Protein AF-W6TGN9-F1 (afdb_monomer_lite)

Secondary structure (DSSP, 8-state):
---------EEE-S-HHHHHHHTHHHHHTTS----TTS-HHHHHHHHH--SSS-S--HHHHHHHHHHHHHHS-HHHHHHHEEEPPP-

Radius of gyration: 14.88 Å; chains: 1; bounding box: 45×28×33 Å

Structure (mmCIF, N/CA/C/O backbone):
data_AF-W6TGN9-F1
#
_entry.id   AF-W6TGN9-F1
#
loop_
_atom_site.group_PDB
_atom_site.id
_atom_site.type_symbol
_atom_site.label_atom_id
_atom_site.label_alt_id
_atom_site.label_comp_id
_atom_site.label_asym_id
_atom_site.label_entity_id
_atom_site.label_seq_id
_atom_site.pdbx_PDB_ins_code
_atom_site.Cartn_x
_atom_site.Cartn_y
_atom_site.Cartn_z
_atom_site.occupancy
_atom_site.B_iso_or_equiv
_atom_site.auth_seq_id
_atom_site.auth_comp_id
_atom_site.auth_asym_id
_atom_site.auth_atom_id
_atom_site.pdbx_PDB_model_num
ATOM 1 N N . MET A 1 1 ? -33.371 -11.201 3.143 1.00 41.19 1 MET A N 1
ATOM 2 C CA . MET A 1 1 ? -32.405 -10.351 3.871 1.00 41.19 1 MET A CA 1
ATOM 3 C C . MET A 1 1 ? -31.333 -9.940 2.882 1.00 41.19 1 MET A C 1
ATOM 5 O O . MET A 1 1 ? -30.494 -10.760 2.537 1.00 41.19 1 MET A O 1
ATOM 9 N N . GLU A 1 2 ? -31.418 -8.725 2.351 1.00 50.41 2 GLU A N 1
ATOM 10 C CA . GLU A 1 2 ? -30.408 -8.184 1.439 1.00 50.41 2 GLU A CA 1
ATOM 11 C C . GLU A 1 2 ? -29.298 -7.541 2.278 1.00 50.41 2 GLU A C 1
ATOM 13 O O . GLU A 1 2 ? -29.483 -6.484 2.881 1.00 50.41 2 GLU A O 1
ATOM 18 N N . ASN A 1 3 ? -28.148 -8.210 2.370 1.00 51.25 3 ASN A N 1
ATOM 19 C CA . ASN A 1 3 ? -26.951 -7.635 2.976 1.00 51.25 3 ASN A CA 1
ATOM 20 C C . ASN A 1 3 ? -26.359 -6.618 1.995 1.00 51.25 3 ASN A C 1
ATOM 22 O O . ASN A 1 3 ? -25.468 -6.940 1.212 1.00 51.25 3 ASN A O 1
ATOM 26 N N . TYR A 1 4 ? -26.868 -5.387 2.019 1.00 58.91 4 TYR A N 1
ATOM 27 C CA . TYR A 1 4 ? -26.261 -4.279 1.291 1.00 58.91 4 TYR A CA 1
ATOM 28 C C . TYR A 1 4 ? -24.922 -3.927 1.943 1.00 58.91 4 TYR A C 1
ATOM 30 O O . TYR A 1 4 ? -24.849 -3.144 2.893 1.00 58.91 4 TYR A O 1
ATOM 38 N N . PHE A 1 5 ? -23.836 -4.506 1.432 1.00 58.00 5 PHE A N 1
ATOM 39 C CA . PHE A 1 5 ? -22.500 -4.001 1.718 1.00 58.00 5 PHE A CA 1
ATOM 40 C C . PHE A 1 5 ? -22.402 -2.586 1.152 1.00 58.00 5 PHE A C 1
ATOM 42 O O . PHE A 1 5 ? -22.332 -2.376 -0.057 1.00 58.00 5 PHE A O 1
ATOM 49 N N . ARG A 1 6 ? -22.429 -1.589 2.037 1.00 59.81 6 ARG A N 1
ATOM 50 C CA . ARG A 1 6 ? -22.270 -0.194 1.640 1.00 59.81 6 ARG A CA 1
ATOM 51 C C . ARG A 1 6 ? -20.783 0.085 1.449 1.00 59.81 6 ARG A C 1
ATOM 53 O O . ARG A 1 6 ? -20.061 0.321 2.417 1.00 59.81 6 ARG A O 1
ATOM 60 N N . ILE A 1 7 ? -20.331 0.035 0.200 1.00 70.94 7 ILE A N 1
ATOM 61 C CA . ILE A 1 7 ? -18.985 0.468 -0.176 1.00 70.94 7 ILE A CA 1
ATOM 62 C C . ILE A 1 7 ? -18.965 1.993 -0.067 1.00 70.94 7 ILE A C 1
ATOM 64 O O . ILE A 1 7 ? -19.687 2.686 -0.780 1.00 70.94 7 ILE A O 1
ATOM 68 N N . ALA A 1 8 ? -18.182 2.512 0.875 1.00 71.31 8 ALA A N 1
ATOM 69 C CA . ALA A 1 8 ? -17.947 3.942 1.009 1.00 71.31 8 ALA A CA 1
ATOM 70 C C . ALA A 1 8 ? -16.547 4.253 0.473 1.00 71.31 8 ALA A C 1
ATOM 72 O O . ALA A 1 8 ? -15.598 3.588 0.898 1.00 71.31 8 ALA A O 1
ATOM 73 N N . PRO A 1 9 ? -16.389 5.251 -0.410 1.00 76.44 9 PRO A N 1
ATOM 74 C CA 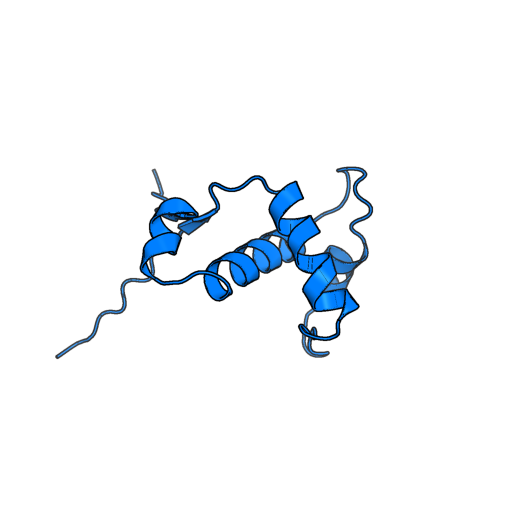. PRO A 1 9 ? -15.067 5.718 -0.785 1.00 76.44 9 PRO A CA 1
ATOM 75 C C . PRO A 1 9 ? -14.384 6.286 0.464 1.00 76.44 9 PRO A C 1
ATOM 77 O O . PRO A 1 9 ? -14.984 7.028 1.251 1.00 76.44 9 PRO A O 1
ATOM 80 N N . THR A 1 10 ? -13.135 5.898 0.688 1.00 82.94 10 THR A N 1
ATOM 81 C CA . THR A 1 10 ? -12.337 6.366 1.820 1.00 82.94 10 THR A CA 1
ATOM 82 C C . THR A 1 10 ? -10.998 6.879 1.332 1.00 82.94 10 THR A C 1
ATOM 84 O O . THR A 1 10 ? -10.455 6.410 0.336 1.00 82.94 10 THR A O 1
ATOM 87 N N . ARG A 1 11 ? -10.463 7.867 2.048 1.00 85.50 11 ARG A N 1
ATOM 88 C CA . ARG A 1 11 ? -9.150 8.447 1.776 1.00 85.50 11 ARG A CA 1
ATOM 89 C C . ARG A 1 11 ? -8.247 8.277 3.000 1.00 85.50 11 ARG A C 1
ATOM 91 O O . ARG A 1 11 ? -8.724 8.515 4.118 1.00 85.50 11 ARG A O 1
ATOM 98 N N . PRO A 1 12 ? -6.963 7.909 2.829 1.00 89.25 12 PRO A N 1
ATOM 99 C CA . PRO A 1 12 ? -6.002 7.916 3.924 1.00 89.25 12 PRO A CA 1
ATOM 100 C C . PRO A 1 12 ? -5.773 9.338 4.453 1.00 89.25 12 PRO A C 1
ATOM 102 O O . PRO A 1 12 ? -5.611 10.281 3.681 1.00 89.25 12 PRO A O 1
ATOM 105 N N . LYS A 1 13 ? -5.726 9.486 5.777 1.00 90.25 13 LYS A N 1
ATOM 106 C CA . LYS A 1 13 ? -5.320 10.722 6.468 1.00 90.25 13 LYS A CA 1
ATOM 107 C C . LYS A 1 13 ? -3.805 10.825 6.639 1.00 90.25 13 LYS A C 1
ATOM 109 O O . LYS A 1 13 ? -3.293 11.906 6.896 1.00 90.25 13 LYS A O 1
ATOM 114 N N . THR A 1 14 ? -3.107 9.693 6.568 1.00 87.31 14 THR A N 1
ATOM 115 C CA . THR A 1 14 ? -1.649 9.621 6.701 1.00 87.31 14 THR A CA 1
ATOM 116 C C . THR A 1 14 ? -0.976 10.405 5.575 1.00 87.31 14 THR A C 1
ATOM 118 O O . THR A 1 14 ? -1.564 10.594 4.512 1.00 87.31 14 THR A O 1
ATOM 121 N N . ASP A 1 15 ? 0.257 10.847 5.788 1.00 89.75 15 ASP A N 1
ATOM 122 C CA . ASP A 1 15 ? 1.062 11.440 4.723 1.00 89.75 15 ASP A CA 1
ATOM 123 C C . ASP A 1 15 ? 1.303 10.436 3.576 1.00 89.75 15 ASP A C 1
ATOM 125 O O . ASP A 1 15 ? 1.407 9.227 3.811 1.00 89.75 15 ASP A O 1
ATOM 129 N N . LYS A 1 16 ? 1.326 10.923 2.330 1.00 88.56 16 LYS A N 1
ATOM 130 C CA . LYS A 1 16 ? 1.476 10.079 1.133 1.00 88.56 16 LYS A CA 1
ATOM 131 C C . LYS A 1 16 ? 2.855 9.434 1.086 1.00 88.56 16 LYS A C 1
ATOM 133 O O . LYS A 1 16 ? 2.950 8.216 0.950 1.00 88.56 16 LYS A O 1
ATOM 138 N N . TYR A 1 17 ? 3.901 10.230 1.279 1.00 87.56 17 TYR A N 1
ATOM 139 C CA . TYR A 1 17 ? 5.277 9.757 1.231 1.00 87.56 17 TYR A CA 1
ATOM 140 C C . TYR A 1 17 ? 5.540 8.716 2.324 1.00 87.56 17 TYR A C 1
ATOM 142 O O . TYR A 1 17 ? 6.034 7.626 2.041 1.00 87.56 17 TYR A O 1
ATOM 150 N N . ALA A 1 18 ? 5.098 8.983 3.555 1.00 88.88 18 ALA A N 1
ATOM 151 C CA . ALA A 1 18 ? 5.216 8.035 4.662 1.00 88.88 18 ALA A CA 1
ATOM 152 C C . ALA A 1 18 ? 4.536 6.682 4.369 1.00 88.88 18 ALA A C 1
ATOM 154 O O . ALA A 1 18 ? 5.072 5.628 4.720 1.00 88.88 18 ALA A O 1
ATOM 155 N N . ARG A 1 19 ? 3.368 6.682 3.706 1.00 91.31 19 ARG A N 1
ATOM 156 C CA . ARG A 1 19 ? 2.710 5.432 3.292 1.00 91.31 19 ARG A CA 1
ATOM 157 C C . ARG A 1 19 ? 3.493 4.704 2.209 1.00 91.31 19 ARG A C 1
ATOM 159 O O . ARG A 1 19 ? 3.650 3.492 2.316 1.00 91.31 19 ARG A O 1
ATOM 166 N N . ILE A 1 20 ? 3.976 5.407 1.190 1.00 90.25 20 ILE A N 1
ATOM 167 C CA . ILE A 1 20 ? 4.747 4.794 0.102 1.00 90.25 20 ILE A CA 1
ATOM 168 C C . ILE A 1 20 ? 6.025 4.156 0.658 1.00 90.25 20 ILE A C 1
ATOM 170 O O . ILE A 1 20 ? 6.284 2.983 0.405 1.00 90.25 20 ILE A O 1
ATOM 174 N N . VAL A 1 21 ? 6.758 4.861 1.525 1.00 89.50 21 VAL A N 1
ATOM 175 C CA . VAL A 1 21 ? 7.951 4.330 2.209 1.00 89.50 21 VAL A CA 1
ATOM 176 C C . VAL A 1 21 ? 7.633 3.068 3.020 1.00 89.50 21 VAL A C 1
ATOM 178 O O . VAL A 1 21 ? 8.452 2.151 3.082 1.00 89.50 21 VAL A O 1
ATOM 181 N N . SER A 1 22 ? 6.428 2.955 3.592 1.00 91.19 22 SER A N 1
ATOM 182 C CA . SER A 1 22 ? 6.020 1.756 4.339 1.00 91.19 22 SER A CA 1
ATOM 183 C C . SER A 1 22 ? 5.964 0.477 3.488 1.00 91.19 22 SER A C 1
ATOM 185 O O . SER A 1 22 ? 6.043 -0.619 4.047 1.00 91.19 22 SER A O 1
ATOM 187 N N . LEU A 1 23 ? 5.887 0.601 2.155 1.00 91.38 23 LEU A N 1
ATOM 188 C CA . LEU A 1 23 ? 5.922 -0.521 1.215 1.00 91.38 23 LEU A CA 1
ATOM 189 C C . LEU A 1 23 ? 7.334 -1.093 1.013 1.00 91.38 23 LEU A C 1
ATOM 191 O O . LEU A 1 23 ? 7.460 -2.245 0.598 1.00 91.38 23 LEU A O 1
ATOM 195 N N . LEU A 1 24 ? 8.400 -0.358 1.355 1.00 89.88 24 LEU A N 1
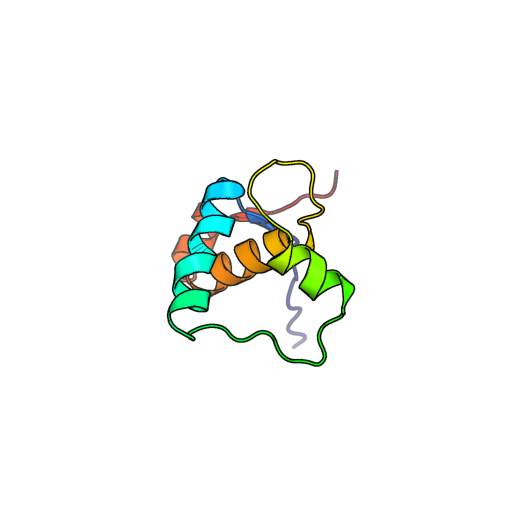ATOM 196 C CA . LEU A 1 24 ? 9.776 -0.850 1.201 1.00 89.88 24 LEU A CA 1
ATOM 197 C C . LEU A 1 24 ? 9.989 -2.160 1.957 1.00 89.88 24 LEU A C 1
ATOM 199 O O . LEU A 1 24 ? 10.530 -3.113 1.404 1.00 89.88 24 LEU A O 1
ATOM 203 N N . THR A 1 25 ? 9.516 -2.240 3.200 1.00 91.12 25 THR A N 1
ATOM 204 C CA . THR A 1 25 ? 9.639 -3.438 4.038 1.00 91.12 25 THR A CA 1
ATOM 205 C C . THR A 1 25 ? 8.973 -4.665 3.398 1.00 91.12 25 THR A C 1
ATOM 207 O O . THR A 1 25 ? 9.663 -5.667 3.200 1.00 91.12 25 THR A O 1
ATOM 210 N N . PRO A 1 26 ? 7.669 -4.660 3.052 1.00 91.56 26 PRO A N 1
ATOM 211 C CA . PRO A 1 26 ? 7.043 -5.838 2.464 1.00 91.56 26 PRO A CA 1
ATOM 212 C C . PRO A 1 26 ? 7.618 -6.226 1.094 1.00 91.56 26 PRO A C 1
ATOM 214 O O . PRO A 1 26 ? 7.683 -7.423 0.822 1.00 91.56 26 PRO A O 1
ATOM 217 N N . PHE A 1 27 ? 8.094 -5.279 0.278 1.00 88.94 27 PHE A N 1
ATOM 218 C CA . PHE A 1 27 ? 8.809 -5.605 -0.961 1.00 88.94 27 PHE A CA 1
ATOM 219 C C . PHE A 1 27 ? 10.192 -6.217 -0.700 1.00 88.94 27 PHE A C 1
ATOM 221 O O . PHE A 1 27 ? 10.519 -7.252 -1.270 1.00 88.94 27 PHE A O 1
ATOM 228 N N . THR A 1 28 ? 10.984 -5.630 0.201 1.00 89.75 28 THR A N 1
ATOM 229 C CA . THR A 1 28 ? 12.357 -6.080 0.506 1.00 89.75 28 THR A CA 1
ATOM 230 C C . THR A 1 28 ? 12.378 -7.480 1.110 1.00 89.75 28 THR A C 1
ATOM 232 O O . THR A 1 28 ? 13.248 -8.288 0.799 1.00 89.75 28 THR A O 1
ATOM 235 N N . TYR A 1 29 ? 11.407 -7.784 1.973 1.00 92.75 29 TYR A N 1
ATOM 236 C CA . TYR A 1 29 ? 11.329 -9.065 2.674 1.00 92.75 29 TYR A CA 1
ATOM 237 C C . TYR A 1 29 ? 10.410 -10.085 1.990 1.00 92.75 29 TYR A C 1
ATOM 239 O O . TYR A 1 29 ? 10.004 -11.047 2.641 1.00 92.75 29 TYR A O 1
ATOM 247 N N . ASN A 1 30 ? 10.051 -9.886 0.714 1.00 86.31 30 ASN A N 1
ATOM 248 C CA . ASN A 1 30 ? 9.168 -10.784 -0.045 1.00 86.31 30 ASN A 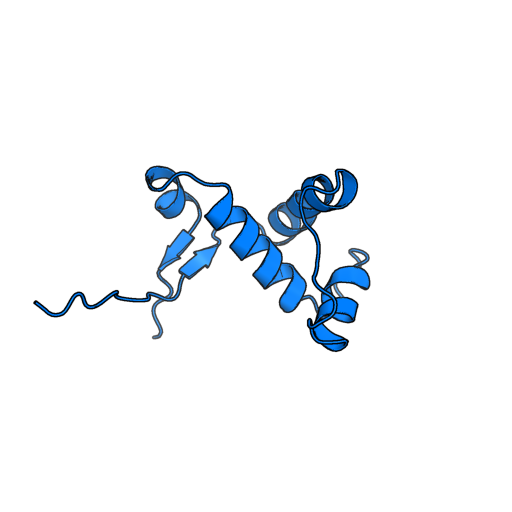CA 1
ATOM 249 C C . ASN A 1 30 ? 7.845 -11.110 0.680 1.00 86.31 30 ASN A C 1
ATOM 251 O O . ASN A 1 30 ? 7.316 -12.214 0.590 1.00 86.31 30 ASN A O 1
ATOM 255 N N . LYS A 1 31 ? 7.297 -10.148 1.431 1.00 89.12 31 LYS A N 1
ATOM 256 C CA . LYS A 1 31 ? 5.964 -10.263 2.051 1.00 89.12 31 LYS A CA 1
ATOM 257 C C . LYS A 1 31 ? 4.850 -9.768 1.128 1.00 89.12 31 LYS A C 1
ATOM 259 O O . LYS A 1 31 ? 3.677 -9.928 1.452 1.00 89.12 31 LYS A O 1
ATOM 264 N N . MET A 1 32 ? 5.208 -9.156 0.001 1.00 88.75 32 MET A N 1
ATOM 265 C CA . MET A 1 32 ? 4.294 -8.687 -1.0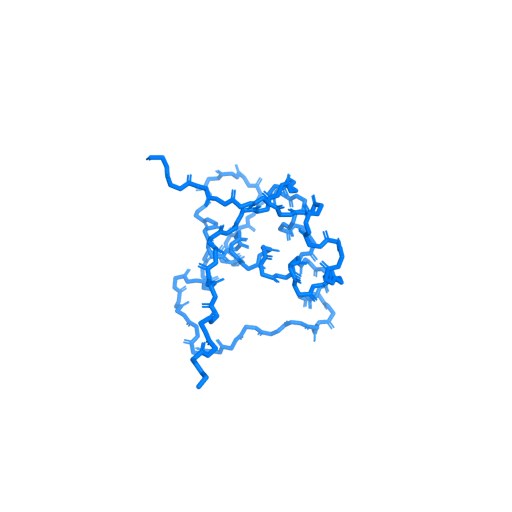31 1.00 88.75 32 MET A CA 1
ATOM 266 C C . MET A 1 32 ? 4.877 -9.002 -2.408 1.00 88.75 32 MET A C 1
ATOM 268 O O . MET A 1 32 ? 6.029 -8.683 -2.689 1.00 88.75 32 MET A O 1
ATOM 272 N N . HIS A 1 33 ? 4.056 -9.607 -3.267 1.00 84.25 33 HIS A N 1
ATOM 273 C CA . HIS A 1 33 ? 4.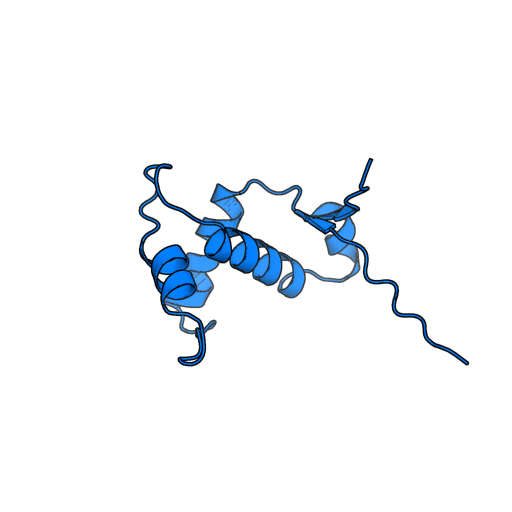403 -9.911 -4.651 1.00 84.25 33 HIS A CA 1
ATOM 274 C C . HIS A 1 33 ? 3.362 -9.306 -5.587 1.00 84.25 33 HIS A C 1
ATOM 276 O O . HIS A 1 33 ? 2.160 -9.508 -5.407 1.00 84.25 33 HIS A O 1
ATOM 282 N N . LEU A 1 34 ? 3.833 -8.583 -6.600 1.00 82.94 34 LEU A N 1
ATOM 283 C CA . LEU A 1 34 ? 2.997 -8.115 -7.698 1.00 82.94 34 LEU A CA 1
ATOM 284 C C . LEU A 1 34 ? 2.900 -9.220 -8.742 1.00 82.94 34 LEU A C 1
ATOM 286 O O . LEU A 1 34 ? 3.906 -9.728 -9.234 1.00 82.94 34 LEU A O 1
ATOM 290 N N . LEU A 1 35 ? 1.675 -9.612 -9.063 1.00 83.69 35 LEU A N 1
ATOM 291 C CA . LEU A 1 35 ? 1.420 -10.722 -9.968 1.00 83.69 35 LEU A CA 1
ATOM 292 C C . LEU A 1 35 ? 1.533 -10.247 -11.421 1.00 83.69 35 LEU A C 1
ATOM 294 O O . LEU A 1 35 ? 1.090 -9.148 -11.761 1.00 83.69 35 LEU A O 1
ATOM 298 N N . TYR A 1 36 ? 2.105 -11.090 -12.284 1.00 72.00 36 TYR A N 1
ATOM 299 C CA . TYR A 1 36 ? 2.469 -10.754 -13.670 1.00 72.00 36 TYR A CA 1
ATOM 300 C C . TYR A 1 36 ? 1.299 -10.352 -14.583 1.00 72.00 36 TYR A C 1
ATOM 302 O O . TYR A 1 36 ? 1.530 -9.814 -15.659 1.00 72.00 36 TYR A O 1
ATOM 310 N N . TYR A 1 37 ? 0.054 -10.581 -14.165 1.00 72.69 37 TYR A N 1
ATOM 311 C CA . TYR A 1 37 ? -1.146 -10.124 -14.876 1.00 72.69 37 TYR A CA 1
ATOM 312 C C . TYR A 1 37 ? -1.503 -8.652 -14.613 1.00 72.69 37 TYR A C 1
ATOM 314 O O . TYR A 1 37 ? -2.491 -8.153 -15.148 1.00 72.69 37 TYR A O 1
ATOM 322 N N . SER A 1 38 ? -0.713 -7.944 -13.803 1.00 75.94 38 SER A N 1
ATOM 323 C CA . SER A 1 38 ? -0.868 -6.501 -13.602 1.00 75.94 38 SER A CA 1
ATOM 324 C C . SER A 1 38 ? -0.450 -5.730 -14.860 1.00 75.94 38 SER A C 1
ATOM 326 O O . SER A 1 38 ? 0.397 -6.181 -15.634 1.00 75.94 38 SER A O 1
ATOM 328 N N . SER A 1 39 ? -1.047 -4.558 -15.093 1.00 83.88 39 SER A N 1
ATOM 329 C CA . SER A 1 39 ? -0.741 -3.775 -16.290 1.00 83.88 39 SER A CA 1
ATOM 330 C C . SER A 1 39 ? 0.716 -3.301 -16.289 1.00 83.88 39 SER A C 1
ATOM 332 O O . SER A 1 39 ? 1.277 -2.931 -15.256 1.00 83.88 39 SER A O 1
ATOM 334 N N . ARG A 1 40 ? 1.329 -3.243 -17.478 1.00 84.94 40 ARG A N 1
ATOM 335 C CA . ARG A 1 40 ? 2.681 -2.682 -17.649 1.00 84.94 40 ARG A CA 1
ATOM 336 C C . ARG A 1 40 ? 2.770 -1.239 -17.139 1.00 84.94 40 ARG A C 1
ATOM 338 O O . ARG A 1 40 ? 3.808 -0.851 -16.616 1.00 84.94 40 ARG A O 1
ATOM 345 N N . SER A 1 41 ? 1.686 -0.471 -17.266 1.00 84.25 41 SER A N 1
ATOM 346 C CA . SER A 1 41 ? 1.597 0.890 -16.732 1.00 84.25 41 SER A CA 1
ATOM 347 C C . SER A 1 41 ? 1.666 0.921 -15.206 1.00 84.25 41 SER A C 1
ATOM 349 O O . SER A 1 41 ? 2.450 1.695 -14.678 1.00 84.25 41 SER A O 1
ATOM 351 N N . ALA A 1 42 ? 0.941 0.045 -14.501 1.00 83.56 42 ALA A N 1
ATOM 352 C CA . ALA A 1 42 ? 0.982 -0.024 -13.040 1.00 83.56 42 ALA A CA 1
ATOM 353 C C . ALA A 1 42 ? 2.360 -0.462 -12.529 1.00 83.56 42 ALA A C 1
ATOM 355 O O . ALA A 1 42 ? 2.850 0.058 -11.534 1.00 83.56 42 ALA A O 1
ATOM 356 N N . PHE A 1 43 ? 3.017 -1.388 -13.233 1.00 86.31 43 PHE A N 1
ATOM 357 C CA . PHE A 1 43 ? 4.395 -1.759 -12.917 1.00 86.31 43 PHE A CA 1
ATOM 358 C C . PHE A 1 43 ? 5.371 -0.597 -13.095 1.00 86.31 43 PHE A C 1
ATOM 360 O O . PHE A 1 43 ? 6.230 -0.402 -12.241 1.00 86.31 43 PHE A O 1
ATOM 367 N N . SER A 1 44 ? 5.243 0.165 -14.184 1.00 84.25 44 SER A N 1
ATOM 368 C CA . SER A 1 44 ? 6.070 1.355 -14.391 1.00 84.25 44 SER A CA 1
ATOM 369 C C . SER A 1 44 ? 5.827 2.377 -13.285 1.00 84.25 44 SER A C 1
ATOM 371 O O . SER A 1 44 ? 6.778 2.832 -12.679 1.00 84.25 44 SER A O 1
ATOM 373 N N . ASP A 1 45 ? 4.572 2.671 -12.966 1.00 86.00 45 ASP A N 1
ATOM 374 C CA . ASP A 1 45 ? 4.187 3.611 -11.906 1.00 86.00 45 ASP A CA 1
ATOM 375 C C . ASP A 1 45 ? 4.782 3.216 -10.536 1.00 86.00 45 ASP A C 1
ATOM 377 O O . ASP A 1 45 ? 5.406 4.025 -9.854 1.00 86.00 45 ASP A O 1
ATOM 381 N N . ILE A 1 46 ? 4.716 1.927 -10.178 1.00 87.00 46 ILE A N 1
ATOM 382 C CA . ILE A 1 46 ? 5.268 1.412 -8.916 1.00 87.00 46 ILE A CA 1
ATOM 383 C C . ILE A 1 46 ? 6.803 1.446 -8.884 1.00 87.00 46 ILE A C 1
ATOM 385 O O . ILE A 1 46 ? 7.384 1.822 -7.866 1.00 87.00 46 ILE A O 1
ATOM 389 N N . TYR A 1 47 ? 7.473 1.022 -9.960 1.00 83.69 47 TYR A N 1
ATOM 390 C CA . TYR A 1 47 ? 8.931 0.847 -9.965 1.00 83.69 47 TYR A CA 1
ATOM 391 C C . TYR 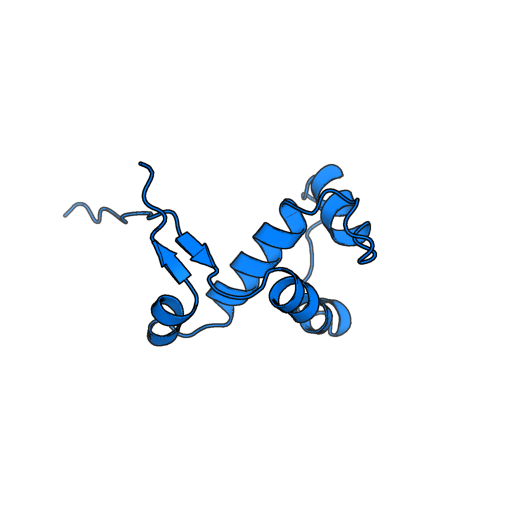A 1 47 ? 9.717 2.071 -10.448 1.00 83.69 47 TYR A C 1
ATOM 393 O O . TYR A 1 47 ? 10.921 2.137 -10.215 1.00 83.69 47 TYR A O 1
ATOM 401 N N . SER A 1 48 ? 9.077 3.031 -11.117 1.00 83.06 48 SER A N 1
ATOM 402 C CA . SER A 1 48 ? 9.723 4.264 -11.584 1.00 83.06 48 SER A CA 1
ATOM 403 C C . SER A 1 48 ? 9.773 5.360 -10.518 1.00 83.06 48 SER A C 1
ATOM 405 O O . SER A 1 48 ? 10.471 6.349 -10.721 1.00 83.06 48 SER A O 1
ATOM 407 N N . CYS A 1 49 ? 9.088 5.195 -9.382 1.00 76.06 49 CYS A N 1
ATOM 408 C CA . CYS A 1 49 ? 9.146 6.150 -8.280 1.00 76.06 49 CYS A CA 1
ATOM 409 C C . CYS A 1 49 ? 10.557 6.212 -7.668 1.00 76.06 49 CYS A C 1
ATOM 411 O O . CYS A 1 49 ? 11.021 5.278 -7.014 1.00 76.06 49 CYS A O 1
ATOM 413 N N . ASN A 1 50 ? 11.221 7.351 -7.837 1.00 77.38 50 ASN A N 1
ATOM 414 C CA . ASN A 1 50 ? 12.575 7.656 -7.359 1.00 77.38 50 ASN A CA 1
ATOM 415 C C . ASN A 1 50 ? 12.599 8.773 -6.287 1.00 77.38 50 ASN A C 1
ATOM 417 O O . ASN A 1 50 ? 13.670 9.119 -5.791 1.00 77.38 50 ASN A O 1
ATOM 421 N N . GLY A 1 51 ? 11.435 9.318 -5.913 1.00 71.38 51 GLY A N 1
ATOM 422 C CA . GLY A 1 51 ? 11.301 10.362 -4.893 1.00 71.38 51 GLY A CA 1
ATOM 423 C C . GLY A 1 51 ? 11.564 11.792 -5.379 1.00 71.38 51 GLY A C 1
ATOM 424 O O . GLY A 1 51 ? 11.671 12.682 -4.539 1.00 71.38 51 GLY A O 1
ATOM 425 N N . ASP A 1 52 ? 11.657 12.025 -6.693 1.00 72.94 52 ASP A N 1
ATOM 426 C CA . ASP A 1 52 ? 11.854 13.364 -7.276 1.00 72.94 52 ASP A CA 1
ATOM 427 C C . ASP A 1 52 ? 10.564 14.201 -7.382 1.00 72.94 52 ASP A C 1
ATOM 429 O O . ASP A 1 52 ? 10.628 15.415 -7.559 1.00 72.94 52 ASP A O 1
ATOM 433 N N . GLY A 1 53 ? 9.398 13.569 -7.207 1.00 65.94 53 GLY A N 1
ATOM 434 C CA . GLY A 1 53 ? 8.089 14.220 -7.251 1.00 65.94 53 GLY A CA 1
ATOM 435 C C . GLY A 1 53 ? 7.534 14.466 -8.658 1.00 65.94 53 GLY A C 1
ATOM 436 O O . GLY A 1 53 ? 6.465 15.063 -8.764 1.00 65.94 53 GLY A O 1
ATOM 437 N N . GLU A 1 54 ? 8.210 14.006 -9.717 1.00 66.88 54 GLU A N 1
ATOM 438 C CA . GLU A 1 54 ? 7.800 14.240 -11.113 1.00 66.88 54 GLU A CA 1
ATOM 439 C C . GLU A 1 54 ? 7.151 13.020 -11.787 1.00 66.88 54 GLU A C 1
ATOM 441 O O . GLU A 1 54 ? 6.639 13.112 -12.904 1.00 66.88 54 GLU A O 1
ATOM 446 N N . VAL A 1 55 ? 7.144 11.868 -11.117 1.00 71.44 55 VAL A N 1
ATOM 447 C CA . VAL A 1 55 ? 6.657 10.603 -11.680 1.00 71.44 55 VAL A CA 1
ATOM 448 C C . VAL A 1 55 ? 5.185 10.363 -11.325 1.00 71.44 55 VAL A C 1
ATOM 450 O O . VAL A 1 55 ? 4.749 10.640 -10.208 1.00 71.44 55 VAL A O 1
ATOM 453 N N . HIS A 1 56 ? 4.421 9.818 -12.279 1.00 78.06 56 HIS A N 1
ATOM 454 C CA . HIS A 1 56 ? 3.089 9.267 -12.016 1.00 78.06 56 HIS A CA 1
ATOM 455 C C . HIS A 1 56 ? 3.184 8.188 -10.927 1.00 78.06 56 HIS A C 1
ATOM 457 O O . HIS A 1 56 ? 3.992 7.267 -11.042 1.00 78.06 56 HIS A O 1
ATOM 463 N N . ASP A 1 57 ? 2.397 8.334 -9.862 1.00 84.44 57 ASP A N 1
ATOM 464 C CA . ASP A 1 57 ? 2.455 7.467 -8.684 1.00 84.44 57 ASP A CA 1
ATOM 465 C C . ASP A 1 57 ? 1.059 7.036 -8.204 1.00 84.44 57 ASP A C 1
ATOM 467 O O . ASP A 1 57 ? 0.868 6.700 -7.034 1.00 84.44 57 ASP A O 1
ATOM 471 N N . ASP A 1 58 ? 0.062 7.054 -9.092 1.00 87.62 58 ASP A N 1
ATOM 472 C CA . ASP A 1 58 ? -1.334 6.771 -8.748 1.00 87.62 58 ASP A CA 1
ATOM 473 C C . ASP A 1 58 ? -1.524 5.312 -8.302 1.00 87.62 58 ASP A C 1
ATOM 475 O O . ASP A 1 58 ? -2.223 5.029 -7.321 1.00 87.62 58 ASP A O 1
ATOM 479 N N . ALA A 1 59 ? -0.890 4.365 -9.001 1.00 89.25 59 ALA A N 1
ATOM 480 C CA . ALA A 1 59 ? -0.935 2.950 -8.648 1.00 89.25 59 ALA A CA 1
ATOM 481 C C . ALA A 1 59 ? -0.123 2.682 -7.377 1.00 89.25 59 ALA A C 1
ATOM 483 O O . ALA A 1 59 ? -0.554 1.895 -6.527 1.00 89.25 59 ALA A O 1
ATOM 484 N N . LEU A 1 60 ? 1.014 3.360 -7.213 1.00 89.88 60 LEU A N 1
ATOM 485 C CA . LEU A 1 60 ? 1.826 3.274 -6.004 1.00 89.88 60 LEU A CA 1
ATOM 486 C C . LEU A 1 60 ? 1.100 3.847 -4.776 1.00 89.88 60 LEU A C 1
ATOM 488 O O . LEU A 1 60 ? 1.113 3.235 -3.703 1.00 89.88 60 LEU A O 1
ATOM 492 N N . ASP A 1 61 ? 0.403 4.974 -4.924 1.00 89.81 61 ASP A N 1
ATOM 493 C CA . ASP A 1 61 ? -0.400 5.580 -3.863 1.00 89.81 61 ASP A CA 1
ATOM 494 C C . ASP A 1 61 ? -1.572 4.673 -3.477 1.00 89.81 61 ASP A C 1
ATOM 496 O O . ASP A 1 61 ? -1.763 4.366 -2.293 1.00 89.81 61 ASP A O 1
ATOM 500 N N . ALA A 1 62 ? -2.306 4.163 -4.470 1.00 90.31 62 ALA A N 1
ATOM 501 C CA . ALA A 1 62 ? -3.397 3.219 -4.252 1.00 90.31 62 ALA A CA 1
ATOM 502 C C . ALA A 1 62 ? -2.915 1.950 -3.530 1.00 90.31 62 ALA A C 1
ATOM 504 O O . ALA A 1 62 ? -3.553 1.501 -2.571 1.00 90.31 62 ALA A O 1
ATOM 505 N N . LEU A 1 63 ? -1.760 1.406 -3.927 1.00 91.75 63 LEU A N 1
ATOM 506 C CA . LEU A 1 63 ? -1.141 0.260 -3.265 1.00 91.75 63 LEU A CA 1
ATOM 507 C C . LEU A 1 63 ? -0.764 0.583 -1.813 1.00 91.75 63 LEU A C 1
ATOM 509 O O . LEU A 1 63 ? -1.024 -0.219 -0.915 1.00 91.75 63 LEU A O 1
ATOM 513 N N . SER A 1 64 ? -0.214 1.772 -1.559 1.00 92.44 64 SER A N 1
ATOM 514 C CA . SER A 1 64 ? 0.158 2.219 -0.212 1.00 92.44 64 SER A CA 1
ATOM 515 C C . SER A 1 64 ? -1.061 2.342 0.714 1.00 92.44 64 SER A C 1
ATOM 517 O O . SER A 1 64 ? -1.024 1.938 1.880 1.00 92.44 64 SER A O 1
ATOM 519 N N . ALA A 1 65 ? -2.184 2.836 0.184 1.00 92.44 65 ALA A N 1
ATOM 520 C CA . ALA A 1 65 ? -3.449 2.933 0.898 1.00 92.44 65 ALA A CA 1
ATOM 521 C C . ALA A 1 65 ? -4.050 1.547 1.180 1.00 92.44 65 ALA A C 1
ATOM 523 O O . ALA A 1 65 ? -4.522 1.291 2.294 1.00 92.44 65 ALA A O 1
ATOM 524 N N . ALA A 1 66 ? -3.997 0.643 0.198 1.00 91.06 66 ALA A N 1
ATOM 525 C CA . ALA A 1 66 ? -4.452 -0.736 0.339 1.00 91.06 66 ALA A CA 1
ATOM 526 C C . ALA A 1 66 ? -3.630 -1.496 1.393 1.00 91.06 66 ALA A C 1
ATOM 528 O O . ALA A 1 66 ? -4.181 -2.159 2.274 1.00 91.06 66 ALA A O 1
ATOM 529 N N . TYR A 1 67 ? -2.309 -1.342 1.375 1.00 92.44 67 TYR A N 1
ATOM 530 C CA . TYR A 1 67 ? -1.446 -1.950 2.378 1.00 92.44 67 TYR A CA 1
ATOM 531 C C . TYR A 1 67 ? -1.747 -1.427 3.788 1.00 92.44 67 TYR A C 1
ATOM 533 O O . TYR A 1 67 ? -1.867 -2.216 4.730 1.00 92.44 67 TYR A O 1
ATOM 541 N N . LEU A 1 68 ? -1.956 -0.114 3.937 1.00 92.31 68 LEU A N 1
ATOM 542 C CA . LEU A 1 68 ? -2.317 0.490 5.218 1.00 92.31 68 LEU A CA 1
ATOM 543 C C . LEU A 1 68 ? -3.642 -0.068 5.757 1.00 92.31 68 LEU A C 1
ATOM 545 O O . LEU A 1 68 ? -3.712 -0.443 6.924 1.00 92.31 68 LEU A O 1
ATOM 549 N N . ILE A 1 69 ? -4.695 -0.170 4.937 1.00 90.25 69 ILE A N 1
ATOM 550 C CA . ILE A 1 69 ? -5.989 -0.675 5.427 1.00 90.25 69 ILE A CA 1
ATOM 551 C C . ILE A 1 69 ? -5.930 -2.161 5.811 1.00 90.25 69 ILE A C 1
ATOM 553 O O . ILE A 1 69 ? -6.599 -2.573 6.766 1.00 90.25 69 ILE A O 1
ATOM 557 N N . MET A 1 70 ? -5.122 -2.954 5.097 1.00 89.00 70 MET A N 1
ATOM 558 C CA . MET A 1 70 ? -4.909 -4.377 5.376 1.00 89.00 70 MET A CA 1
ATOM 559 C C . MET A 1 70 ? -4.057 -4.611 6.625 1.00 89.00 70 MET A C 1
ATOM 561 O O . MET A 1 70 ? -4.290 -5.583 7.338 1.00 89.00 70 MET A O 1
ATOM 565 N N . SER A 1 71 ? -3.119 -3.710 6.917 1.00 89.19 71 SER A N 1
ATOM 566 C CA . SER A 1 71 ? -2.232 -3.807 8.084 1.00 89.19 71 SER A CA 1
ATOM 567 C C . SER A 1 71 ? -2.894 -3.363 9.394 1.00 89.19 71 SER A C 1
ATOM 569 O O . SER A 1 71 ? -2.359 -3.610 10.472 1.00 89.19 71 SER A O 1
ATOM 571 N N . LEU A 1 72 ? -4.048 -2.692 9.322 1.00 88.50 72 LEU A N 1
ATOM 572 C CA . LEU A 1 72 ? -4.751 -2.142 10.480 1.00 88.50 72 LEU A CA 1
ATOM 573 C C . LEU A 1 72 ? -5.906 -3.029 10.953 1.00 88.50 72 LEU A C 1
ATOM 575 O O . LEU A 1 72 ? -6.722 -3.522 10.165 1.00 88.50 72 LEU A O 1
ATOM 579 N N . ASN A 1 73 ? -6.059 -3.095 12.276 1.00 86.94 73 ASN A N 1
ATOM 580 C CA . ASN A 1 73 ? -7.250 -3.637 12.920 1.00 86.94 73 ASN A CA 1
ATOM 581 C C . ASN A 1 73 ? -8.477 -2.760 12.636 1.00 86.94 73 ASN A C 1
ATOM 583 O O . ASN A 1 73 ? -8.371 -1.547 12.444 1.00 86.94 73 ASN A O 1
ATOM 587 N N . TYR A 1 74 ? -9.673 -3.355 12.686 1.00 78.62 74 TYR A N 1
ATOM 588 C CA . TYR A 1 74 ? -10.934 -2.661 12.384 1.00 78.62 74 TYR A CA 1
ATOM 589 C C . TYR A 1 74 ? -11.106 -1.341 13.159 1.00 78.62 74 TYR A C 1
ATOM 591 O O . TYR A 1 74 ? -11.521 -0.337 12.583 1.00 78.62 74 TYR A O 1
ATOM 599 N N . ARG A 1 75 ? -10.736 -1.326 14.448 1.00 81.50 75 ARG A N 1
ATOM 600 C CA . ARG A 1 75 ? -10.854 -0.142 15.317 1.00 81.50 75 ARG A CA 1
ATOM 601 C C . ARG A 1 75 ? -9.933 1.006 14.898 1.00 81.50 75 ARG A C 1
ATOM 603 O O . ARG A 1 75 ? -10.301 2.160 15.090 1.00 81.50 75 ARG A O 1
ATOM 610 N N . ASP A 1 76 ? -8.781 0.707 14.305 1.00 83.94 76 ASP A N 1
ATOM 611 C CA . ASP A 1 76 ? -7.786 1.716 13.935 1.00 83.94 76 ASP A CA 1
ATOM 612 C C . ASP A 1 76 ? -8.045 2.313 12.547 1.00 83.94 76 ASP A C 1
ATOM 614 O O . ASP A 1 76 ? -7.636 3.439 12.265 1.00 83.94 76 ASP A O 1
ATOM 618 N N . ARG A 1 77 ? -8.815 1.634 11.688 1.00 84.69 77 ARG A N 1
ATOM 619 C CA . ARG A 1 77 ? -9.145 2.140 10.344 1.00 84.69 77 ARG A CA 1
ATOM 620 C C . ARG A 1 77 ? -9.818 3.517 10.371 1.00 84.69 77 ARG A C 1
ATOM 622 O O . ARG A 1 77 ? -9.506 4.350 9.531 1.00 84.69 77 ARG A O 1
ATOM 629 N N . SER A 1 78 ? -10.677 3.810 11.350 1.00 81.94 78 SER A N 1
ATOM 630 C CA . SER A 1 78 ? -11.340 5.125 11.476 1.00 81.94 78 SER A CA 1
ATOM 631 C C . SER A 1 78 ? -10.377 6.269 11.843 1.00 81.94 78 SER A C 1
ATOM 633 O O . SER A 1 78 ? -10.636 7.440 11.539 1.00 81.94 78 SER A O 1
ATOM 635 N N . ARG A 1 79 ? -9.241 5.943 12.471 1.00 85.38 79 ARG A N 1
ATOM 636 C CA . ARG A 1 79 ? -8.178 6.904 12.796 1.00 85.38 79 ARG A CA 1
ATOM 637 C C . ARG A 1 79 ? -7.341 7.238 11.572 1.00 85.38 79 ARG A C 1
ATOM 639 O O . ARG A 1 79 ? -6.997 8.398 11.388 1.00 85.38 79 ARG A O 1
ATOM 646 N N . HIS A 1 80 ? -7.081 6.247 10.723 1.00 86.06 80 HIS A N 1
ATOM 647 C CA . HIS A 1 80 ? -6.219 6.389 9.548 1.00 86.06 80 HIS A CA 1
ATOM 648 C C . HIS A 1 80 ? -6.959 6.761 8.263 1.00 86.06 80 HIS A C 1
ATOM 650 O O . HIS A 1 80 ? -6.334 7.275 7.341 1.00 86.06 80 HIS A O 1
ATOM 656 N N . PHE A 1 81 ? -8.273 6.554 8.198 1.00 87.88 81 PHE A N 1
ATOM 657 C CA . PHE A 1 81 ? -9.085 6.858 7.025 1.00 87.88 81 PHE A CA 1
ATOM 658 C C . PHE A 1 81 ? -10.204 7.836 7.363 1.00 87.88 81 PHE A C 1
ATOM 660 O O . PHE A 1 81 ? -10.751 7.847 8.467 1.00 87.88 81 PHE A O 1
ATOM 667 N N . THR A 1 82 ? -10.552 8.672 6.393 1.00 86.31 82 THR A N 1
ATOM 668 C CA . THR A 1 82 ? -11.777 9.471 6.417 1.00 86.31 82 THR A CA 1
ATOM 669 C C . THR A 1 82 ? -12.721 8.990 5.327 1.00 86.31 82 THR A C 1
ATOM 671 O O . THR A 1 82 ? -12.272 8.505 4.285 1.00 86.31 82 THR A O 1
ATOM 674 N N . LYS A 1 83 ? -14.031 9.119 5.555 1.00 80.69 83 LYS A N 1
ATOM 675 C CA . LYS A 1 83 ? -15.004 8.937 4.476 1.00 80.69 83 LYS A CA 1
ATOM 676 C C . LYS A 1 83 ? -14.815 10.070 3.479 1.00 80.69 83 LYS A C 1
ATOM 678 O O . LYS A 1 83 ? -14.708 11.230 3.873 1.00 80.69 83 LYS A O 1
ATOM 683 N N . PHE A 1 84 ? -14.738 9.708 2.211 1.00 72.12 84 PHE A N 1
ATOM 684 C CA . PHE A 1 84 ? -14.775 10.663 1.127 1.00 72.12 84 PHE A CA 1
ATOM 685 C C . PHE A 1 84 ? -16.247 10.968 0.846 1.00 72.12 84 PHE A C 1
ATOM 687 O O . PHE A 1 84 ? -17.035 10.059 0.588 1.00 72.12 84 PHE A O 1
ATOM 694 N N . THR A 1 85 ? -16.634 12.232 0.958 1.00 64.25 85 THR A N 1
ATOM 695 C CA . THR A 1 85 ? -17.969 12.685 0.565 1.00 64.25 85 THR A CA 1
ATOM 696 C C . THR A 1 85 ? -17.797 13.383 -0.773 1.00 64.25 85 THR A C 1
ATOM 698 O O . THR A 1 85 ? -17.061 14.364 -0.841 1.00 64.25 85 THR A O 1
ATOM 701 N N . PHE A 1 86 ? -18.422 12.866 -1.831 1.00 57.84 86 PHE A N 1
ATOM 702 C CA . PHE A 1 86 ? -18.576 13.643 -3.058 1.00 57.84 86 PHE A CA 1
ATOM 703 C C . PHE A 1 86 ? -19.494 14.822 -2.716 1.00 57.84 86 PHE A C 1
ATOM 705 O O . PHE A 1 86 ? -20.616 14.593 -2.260 1.00 57.84 86 PHE A O 1
ATOM 712 N N . ILE A 1 87 ? -18.966 16.042 -2.818 1.00 49.59 87 ILE A N 1
ATOM 713 C CA . ILE A 1 87 ? -19.741 17.286 -2.724 1.00 49.59 87 ILE A CA 1
ATOM 714 C C . ILE A 1 87 ? -20.227 17.621 -4.129 1.00 49.59 87 ILE A C 1
ATOM 716 O O . ILE A 1 87 ? -19.393 17.500 -5.055 1.00 49.59 87 ILE A O 1
#

Sequence (87 aa):
MENYFRIAPTRPKTDKYARIVSLLTPFTYNKMHLLYYSSRSAFSDIYSCNGDGEVHDDALDALSAAYLIMSLNYRDRSRHFTKFTFI

pLDDT: mean 81.58, std 11.36, range [41.19, 92.75]

Organism: NCBI:txid1432657

Foldseek 3Di:
DDPPPDDFDKDFPDDQVVLLVVVCVCVVVVVDDDDPPDDPVLVCLNPVDPPPPPGNNPSSSVVSVVVVVVVDDPVCCVVGMDGDDDD